Protein AF-A0A7S1RZ82-F1 (afdb_monomer)

Mean predicted aligned error: 8.81 Å

pLDDT: mean 80.18, std 13.52, range [38.75, 97.5]

Sequence (113 aa):
GTLSSPFRNVYSIPVNDGDTRRDECSAYLRHLVDHYSDPADYTFFFQADAGDHMQWGYLSLVMRAIDQHTLQAPFVHLNHPRLVASLSPCREEVFRRVFGRGPRQMLGSYCCA

Radius of gyration: 16.67 Å; Cα contacts (8 Å, |Δi|>4): 73; chains: 1; bounding box: 31×33×57 Å

Foldseek 3Di:
DDPDDPPPDDDDQDDCPDPPAPQCVVSVVCCCVVPPPPDDPDDDDADPVNVVFFDPVVVVVVVVCVVVVNDPDPDDDRGPDWDDQADDPVNQVVCCVVPVDGDPDGHTDDPSD

Structure (mmCIF, N/CA/C/O backbone):
data_AF-A0A7S1RZ82-F1
#
_entry.id   AF-A0A7S1RZ82-F1
#
loop_
_atom_site.group_PDB
_atom_site.id
_atom_site.type_symbol
_atom_site.label_atom_id
_atom_site.label_alt_id
_atom_site.label_comp_id
_atom_site.label_asym_id
_atom_site.label_entity_id
_atom_site.label_seq_id
_atom_site.pdbx_PDB_ins_code
_atom_site.Cartn_x
_atom_site.Cartn_y
_atom_site.Cartn_z
_atom_site.occupancy
_atom_site.B_iso_or_equiv
_atom_site.auth_seq_id
_atom_site.auth_comp_id
_atom_site.auth_asym_id
_atom_site.auth_atom_id
_atom_site.pdbx_PDB_model_num
ATOM 1 N N . GLY A 1 1 ? -0.519 3.139 37.773 1.00 38.75 1 GLY A N 1
ATOM 2 C CA . GLY A 1 1 ? -1.276 2.653 36.609 1.00 38.75 1 GLY A CA 1
ATOM 3 C C . GLY A 1 1 ? -0.288 2.082 35.628 1.00 38.75 1 GLY A C 1
ATOM 4 O O . GLY A 1 1 ? 0.585 2.812 35.184 1.00 38.75 1 GLY A O 1
ATOM 5 N N . THR A 1 2 ? -0.344 0.780 35.384 1.00 42.81 2 THR A N 1
ATOM 6 C CA . THR A 1 2 ? 0.485 0.107 34.383 1.00 42.81 2 THR A CA 1
ATOM 7 C C . THR A 1 2 ? 0.032 0.561 32.999 1.00 42.81 2 THR A C 1
ATOM 9 O O . THR A 1 2 ? -1.122 0.372 32.625 1.00 42.81 2 THR A O 1
ATOM 12 N N . LEU A 1 3 ? 0.930 1.215 32.262 1.00 46.84 3 LEU A N 1
ATOM 13 C CA . LEU A 1 3 ? 0.735 1.531 30.852 1.00 46.84 3 LEU A CA 1
ATOM 14 C C . LEU A 1 3 ? 0.592 0.202 30.102 1.00 46.84 3 LEU A C 1
ATOM 16 O O . LEU A 1 3 ? 1.566 -0.521 29.914 1.00 46.84 3 LEU A O 1
ATOM 20 N N . SER A 1 4 ? -0.642 -0.144 29.740 1.00 46.28 4 SER A N 1
ATOM 21 C CA . SER A 1 4 ? -0.929 -1.204 28.777 1.00 46.28 4 SER A CA 1
ATOM 22 C C . SER A 1 4 ? -0.139 -0.900 27.509 1.00 46.28 4 SER A C 1
ATOM 24 O O . SER A 1 4 ? -0.353 0.147 26.901 1.00 46.28 4 SER A O 1
ATOM 26 N N . SER A 1 5 ? 0.775 -1.791 27.120 1.00 45.78 5 SER A N 1
ATOM 27 C CA . SER A 1 5 ? 1.469 -1.682 25.837 1.00 45.78 5 SER A CA 1
ATOM 28 C C . SER A 1 5 ? 0.417 -1.593 24.720 1.00 45.78 5 SER A C 1
ATOM 30 O O . SER A 1 5 ? -0.440 -2.476 24.641 1.00 45.78 5 SER A O 1
ATOM 32 N N . PRO A 1 6 ? 0.419 -0.542 23.883 1.00 54.44 6 PRO A N 1
ATOM 33 C CA . PRO A 1 6 ? -0.577 -0.374 22.823 1.00 54.44 6 PRO A CA 1
ATOM 34 C C . PRO A 1 6 ? -0.390 -1.369 21.666 1.00 54.44 6 PRO A C 1
ATOM 36 O O . PRO A 1 6 ? -1.265 -1.497 20.813 1.00 54.44 6 PRO A O 1
ATOM 39 N N . PHE A 1 7 ? 0.721 -2.108 21.634 1.00 53.97 7 PHE A N 1
ATOM 40 C CA . PHE A 1 7 ? 0.974 -3.132 20.628 1.00 53.97 7 PHE A CA 1
ATOM 41 C C . PHE A 1 7 ? 0.367 -4.452 21.091 1.00 53.97 7 PHE A C 1
ATOM 43 O O . PHE A 1 7 ? 0.968 -5.176 21.883 1.00 53.97 7 PHE A O 1
ATOM 50 N N . ARG A 1 8 ? -0.850 -4.751 20.618 1.00 67.12 8 ARG A N 1
ATOM 51 C CA . ARG A 1 8 ? -1.556 -5.985 20.989 1.00 67.12 8 ARG A CA 1
ATOM 52 C C . ARG A 1 8 ? -0.768 -7.243 20.619 1.00 67.12 8 ARG A C 1
ATOM 54 O O . ARG A 1 8 ? -0.800 -8.177 21.404 1.00 67.12 8 ARG A O 1
ATOM 61 N N . ASN A 1 9 ? -0.067 -7.255 19.479 1.00 78.44 9 ASN A N 1
ATOM 62 C CA . ASN A 1 9 ? 0.719 -8.393 18.995 1.00 78.44 9 ASN A CA 1
ATOM 63 C C . ASN A 1 9 ? 1.883 -7.919 18.105 1.00 78.44 9 ASN A C 1
ATOM 65 O O . ASN A 1 9 ? 1.720 -6.980 17.328 1.00 78.44 9 ASN A O 1
ATOM 69 N N . VAL A 1 10 ? 3.033 -8.592 18.189 1.00 84.38 10 VAL A N 1
ATOM 70 C CA . VAL A 1 10 ? 4.183 -8.407 17.287 1.00 84.38 10 VAL A CA 1
ATOM 71 C C . VAL A 1 10 ? 4.456 -9.742 16.605 1.00 84.38 10 VAL A C 1
ATOM 73 O O . VAL A 1 10 ? 4.577 -10.760 17.285 1.00 84.38 10 VAL A O 1
ATOM 76 N N . TYR A 1 11 ? 4.563 -9.737 15.276 1.00 86.69 11 TYR A N 1
ATOM 77 C CA . TYR A 1 11 ? 4.798 -10.939 14.477 1.00 86.69 11 TYR A CA 1
ATOM 78 C C . TYR A 1 11 ? 6.108 -10.811 13.708 1.00 86.69 11 TYR A C 1
ATOM 80 O O . TYR A 1 11 ? 6.400 -9.768 13.128 1.00 86.69 11 TYR A O 1
ATOM 88 N N . SER A 1 12 ? 6.884 -11.891 13.684 1.00 89.00 12 SER A N 1
ATOM 89 C CA . SER A 1 12 ? 8.012 -12.034 12.770 1.00 89.00 12 SER A CA 1
ATOM 90 C C . SER A 1 12 ? 7.555 -12.881 11.590 1.00 89.00 12 SER A C 1
ATOM 92 O O . SER A 1 12 ? 7.125 -14.017 11.785 1.00 89.00 12 SER A O 1
ATOM 94 N N . ILE A 1 13 ? 7.611 -12.317 10.383 1.00 86.44 13 ILE A N 1
ATOM 95 C CA . ILE A 1 13 ? 7.161 -12.978 9.155 1.00 86.44 13 ILE A CA 1
ATOM 96 C C . ILE A 1 13 ? 8.392 -13.345 8.327 1.00 86.44 13 ILE A C 1
ATOM 98 O O . ILE A 1 13 ? 8.925 -12.490 7.619 1.00 86.44 13 ILE A O 1
ATOM 102 N N . PRO A 1 14 ? 8.884 -14.593 8.416 1.00 83.44 14 PRO A N 1
ATOM 103 C CA . PRO A 1 14 ? 9.968 -15.033 7.558 1.00 83.44 14 PRO A CA 1
ATOM 104 C C . PRO A 1 14 ? 9.448 -15.163 6.123 1.00 83.44 14 PRO A C 1
ATOM 106 O O . PRO A 1 14 ? 8.518 -15.928 5.844 1.00 83.44 14 PRO A O 1
ATOM 109 N N . VAL A 1 15 ? 10.071 -14.430 5.206 1.00 75.75 15 VAL A N 1
ATOM 110 C CA . VAL A 1 15 ? 9.850 -14.568 3.765 1.00 75.75 15 VAL A CA 1
ATOM 111 C C . VAL A 1 15 ? 11.094 -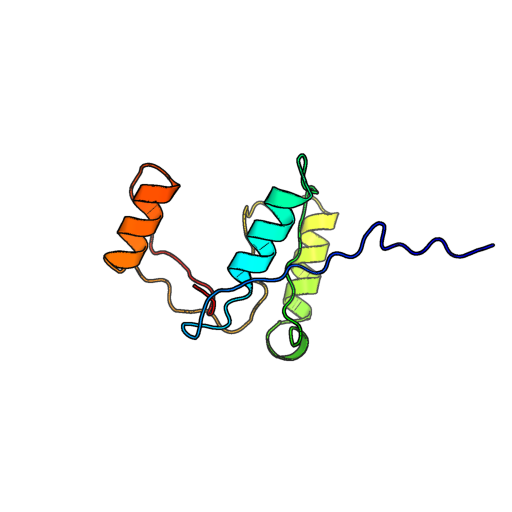15.129 3.102 1.00 75.75 15 VAL A C 1
ATOM 113 O O . VAL A 1 15 ? 12.217 -14.803 3.479 1.00 75.75 15 VAL A O 1
ATOM 116 N N . ASN A 1 16 ? 10.883 -16.026 2.143 1.00 76.31 16 ASN A N 1
ATOM 117 C CA . ASN A 1 16 ? 11.943 -16.617 1.340 1.00 76.31 16 ASN A CA 1
ATOM 118 C C . ASN A 1 16 ? 11.692 -16.252 -0.123 1.00 76.31 16 ASN A C 1
ATOM 120 O O . ASN A 1 16 ? 11.204 -17.071 -0.898 1.00 76.31 16 ASN A O 1
ATOM 124 N N . ASP A 1 17 ? 11.991 -15.001 -0.463 1.00 70.81 17 ASP A N 1
ATOM 125 C CA . ASP A 1 17 ? 11.791 -14.456 -1.812 1.00 70.81 17 ASP A CA 1
ATOM 126 C C . ASP A 1 17 ? 12.986 -14.735 -2.752 1.00 70.81 17 ASP A C 1
ATOM 128 O O . ASP A 1 17 ? 13.017 -14.290 -3.900 1.00 70.81 17 ASP A O 1
ATOM 132 N N . GLY A 1 18 ? 13.970 -15.520 -2.290 1.00 68.94 18 GLY A N 1
ATOM 133 C CA . GLY A 1 18 ? 15.212 -15.802 -3.013 1.00 68.94 18 GLY A CA 1
ATOM 134 C C . GLY A 1 18 ? 16.117 -14.572 -3.184 1.00 68.94 18 GLY A C 1
ATOM 135 O O . GLY A 1 18 ? 15.929 -13.540 -2.545 1.00 68.94 18 GLY A O 1
ATOM 136 N N . ASP A 1 19 ? 17.121 -14.679 -4.062 1.00 62.22 19 ASP A N 1
ATOM 137 C CA . ASP A 1 19 ? 18.067 -13.583 -4.364 1.00 62.22 19 ASP A CA 1
ATOM 138 C C . ASP A 1 19 ? 17.452 -12.492 -5.255 1.00 62.22 19 ASP A C 1
ATOM 140 O O . ASP A 1 19 ? 17.980 -11.387 -5.413 1.00 62.22 19 ASP A O 1
ATOM 144 N N . THR A 1 20 ? 16.311 -12.798 -5.859 1.00 53.19 20 THR A N 1
ATOM 145 C CA . THR A 1 20 ? 15.556 -11.897 -6.713 1.00 53.19 20 THR A CA 1
ATOM 146 C C . THR A 1 20 ? 14.673 -10.994 -5.861 1.00 53.19 20 THR A C 1
ATOM 148 O O . THR A 1 20 ? 13.468 -11.195 -5.786 1.00 53.19 20 THR A O 1
ATOM 151 N N . ARG A 1 21 ? 15.294 -9.922 -5.345 1.00 54.97 21 ARG A N 1
ATOM 152 C CA . ARG A 1 21 ? 14.653 -8.670 -4.887 1.00 54.97 21 ARG A CA 1
ATOM 153 C C . ARG A 1 21 ? 14.109 -8.690 -3.444 1.00 54.97 21 ARG A C 1
ATOM 155 O O . ARG A 1 21 ? 13.285 -9.505 -3.062 1.00 54.97 21 ARG A O 1
ATOM 162 N N . ARG A 1 22 ? 14.592 -7.732 -2.640 1.00 54.81 22 ARG A N 1
ATOM 163 C CA . ARG A 1 22 ? 14.290 -7.514 -1.208 1.00 54.81 22 ARG A CA 1
ATOM 164 C C . ARG A 1 22 ? 12.955 -6.791 -1.006 1.00 54.81 22 ARG A C 1
ATOM 166 O O . ARG A 1 22 ? 12.885 -5.782 -0.307 1.00 54.81 22 ARG A O 1
ATOM 173 N N . ASP A 1 23 ? 11.923 -7.251 -1.690 1.00 62.62 23 ASP A N 1
ATOM 174 C CA . ASP A 1 23 ? 10.657 -6.542 -1.741 1.00 62.62 23 ASP A CA 1
ATOM 175 C C . ASP A 1 23 ? 9.769 -7.014 -0.585 1.00 62.62 23 ASP A C 1
ATOM 177 O O . ASP A 1 23 ? 9.165 -8.078 -0.630 1.00 62.62 23 ASP A O 1
ATOM 181 N N . GLU A 1 24 ? 9.667 -6.192 0.463 1.00 69.62 24 GLU A N 1
ATOM 182 C CA . GLU A 1 24 ? 8.903 -6.462 1.698 1.00 69.62 24 GLU A CA 1
ATOM 183 C C . GLU A 1 24 ? 7.394 -6.731 1.467 1.00 69.62 24 GLU A C 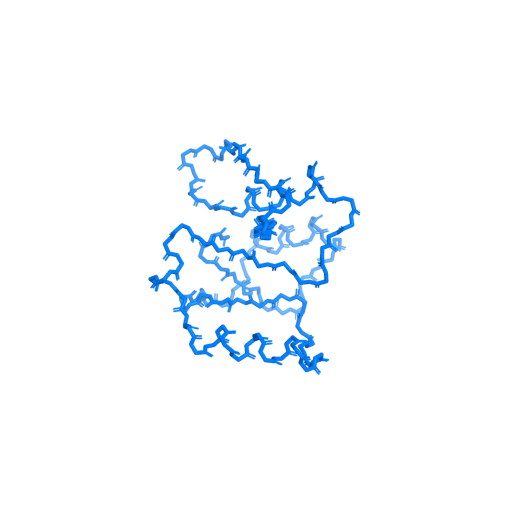1
ATOM 185 O O . GLU A 1 24 ? 6.653 -7.075 2.389 1.00 69.62 24 GLU A O 1
ATOM 190 N N . CYS A 1 25 ? 6.919 -6.603 0.225 1.00 73.88 25 CYS A N 1
ATOM 191 C CA . CYS A 1 25 ? 5.532 -6.788 -0.184 1.00 73.88 25 CYS A CA 1
ATOM 192 C C . CYS A 1 25 ? 4.983 -8.188 0.120 1.00 73.88 25 CYS A C 1
ATOM 194 O O . CYS A 1 25 ? 3.831 -8.307 0.546 1.00 73.88 25 CYS A O 1
ATOM 196 N N . SER A 1 26 ? 5.782 -9.238 -0.082 1.00 77.62 26 SER A N 1
ATOM 197 C CA . SER A 1 26 ? 5.387 -10.618 0.233 1.00 77.62 26 SER A CA 1
ATOM 198 C C . SER A 1 26 ? 5.144 -10.787 1.739 1.00 77.62 26 SER A C 1
ATOM 200 O O . SER A 1 26 ? 4.170 -11.426 2.142 1.00 77.62 26 SER A O 1
ATOM 202 N N . ALA A 1 27 ? 5.977 -10.151 2.571 1.00 82.75 27 ALA A N 1
ATOM 203 C CA . ALA A 1 27 ? 5.898 -10.209 4.024 1.00 82.75 27 ALA A CA 1
ATOM 204 C C . ALA A 1 27 ? 4.643 -9.500 4.528 1.00 82.75 27 ALA A C 1
ATOM 206 O O . ALA A 1 27 ? 3.930 -10.044 5.368 1.00 82.75 27 ALA A O 1
ATOM 207 N N . TYR A 1 28 ? 4.325 -8.333 3.965 1.00 83.50 28 TYR A N 1
ATOM 208 C CA . TYR A 1 28 ? 3.093 -7.609 4.274 1.00 83.50 28 TYR A CA 1
ATOM 209 C C . TYR A 1 28 ? 1.841 -8.412 3.914 1.00 83.50 28 TYR A C 1
ATOM 211 O O . TYR A 1 28 ? 0.923 -8.526 4.727 1.00 83.50 28 TYR A O 1
ATOM 219 N N . LEU A 1 29 ? 1.802 -8.998 2.712 1.00 81.38 29 LEU A N 1
ATOM 220 C CA . LEU A 1 29 ? 0.655 -9.795 2.282 1.00 81.38 29 LEU A CA 1
ATOM 221 C C . LEU A 1 29 ? 0.497 -11.044 3.152 1.00 81.38 29 LEU A C 1
ATOM 223 O O . LEU A 1 29 ? -0.606 -11.343 3.606 1.00 81.38 29 LEU A O 1
ATOM 227 N N . ARG A 1 30 ? 1.601 -11.745 3.422 1.00 84.62 30 ARG A N 1
ATOM 228 C CA . ARG A 1 30 ? 1.598 -12.931 4.274 1.00 84.62 30 ARG A CA 1
ATOM 229 C C . ARG A 1 30 ? 1.163 -12.606 5.699 1.00 84.62 30 ARG A C 1
ATOM 231 O O . ARG A 1 30 ? 0.360 -13.338 6.259 1.00 84.62 30 ARG A O 1
ATOM 238 N N . HIS A 1 31 ? 1.624 -11.484 6.251 1.00 87.44 31 HIS A N 1
ATOM 239 C CA . HIS A 1 31 ? 1.196 -11.004 7.561 1.00 87.44 31 HIS A CA 1
ATOM 240 C C . HIS A 1 31 ? -0.327 -10.852 7.649 1.00 87.44 31 HIS A C 1
ATOM 242 O O . HIS A 1 31 ? -0.938 -11.328 8.604 1.00 87.44 31 HIS A O 1
ATOM 248 N N . LEU A 1 32 ? -0.935 -10.213 6.645 1.00 86.06 32 LEU A N 1
ATOM 249 C CA . LEU A 1 32 ? -2.382 -10.024 6.596 1.00 86.06 32 LEU A CA 1
ATOM 250 C C . LEU A 1 32 ? -3.124 -11.358 6.479 1.00 86.06 32 LEU A C 1
ATOM 252 O O . LEU A 1 32 ? -4.023 -11.620 7.270 1.00 86.06 32 LEU A O 1
ATOM 256 N N . VAL A 1 33 ? -2.725 -12.208 5.529 1.00 87.75 33 VAL A N 1
ATOM 257 C CA . VAL A 1 33 ? -3.403 -13.485 5.255 1.00 87.75 33 VAL A CA 1
ATOM 258 C C . VAL A 1 33 ? -3.305 -14.454 6.437 1.00 87.75 33 VAL A C 1
ATOM 260 O O . VAL A 1 33 ? -4.299 -15.091 6.781 1.00 87.75 33 VAL A O 1
ATOM 263 N N . ASP A 1 34 ? -2.136 -14.554 7.072 1.00 89.38 34 ASP A N 1
ATOM 264 C CA . ASP A 1 34 ? -1.882 -15.560 8.109 1.00 89.38 34 ASP A CA 1
ATOM 265 C C . ASP A 1 34 ? -2.440 -15.146 9.487 1.00 89.38 34 ASP A C 1
ATOM 267 O O . ASP A 1 34 ? -2.664 -16.006 10.344 1.00 89.38 34 ASP A O 1
ATOM 271 N N . HIS A 1 35 ? -2.659 -13.846 9.733 1.00 88.25 35 HIS A N 1
ATOM 272 C CA . HIS A 1 35 ? -2.984 -13.342 11.076 1.00 88.25 35 HIS A CA 1
ATOM 273 C C . HIS A 1 35 ? -4.276 -12.527 11.186 1.00 88.25 35 HIS A C 1
ATOM 275 O O . HIS A 1 35 ? -4.728 -12.294 12.309 1.00 88.25 35 HIS A O 1
ATOM 281 N N . TYR A 1 36 ? -4.894 -12.122 10.073 1.00 85.88 36 TYR A N 1
ATOM 282 C CA . TYR A 1 36 ? -6.083 -11.272 10.093 1.00 85.88 36 TYR A CA 1
ATOM 283 C C . TYR A 1 36 ? -7.178 -11.833 9.184 1.00 85.88 36 TYR A C 1
ATOM 285 O O . TYR A 1 36 ? -7.131 -11.702 7.966 1.00 85.88 36 TYR A O 1
ATOM 293 N N . SER A 1 37 ? -8.219 -12.411 9.790 1.00 87.25 37 SER A N 1
ATOM 294 C CA . SER A 1 37 ? -9.467 -12.724 9.080 1.00 87.25 37 SER A CA 1
ATOM 295 C C . SER A 1 37 ? -10.330 -11.481 8.833 1.00 87.25 37 SER A C 1
ATOM 297 O O . SER A 1 37 ? -11.187 -11.499 7.957 1.00 87.25 37 SER A O 1
ATOM 299 N N . ASP A 1 38 ? -10.111 -10.431 9.628 1.00 85.81 38 ASP A N 1
ATOM 300 C CA . ASP A 1 38 ? -10.779 -9.132 9.552 1.00 85.81 38 ASP A CA 1
ATOM 301 C C . ASP A 1 38 ? -9.724 -8.029 9.792 1.00 85.81 38 ASP A C 1
ATOM 303 O O . ASP A 1 38 ? -9.317 -7.807 10.940 1.00 85.81 38 ASP A O 1
ATOM 307 N N . PRO A 1 39 ? -9.140 -7.442 8.728 1.00 83.25 39 PRO A N 1
ATOM 308 C CA . PRO A 1 39 ? -8.107 -6.419 8.859 1.00 83.25 39 PRO A CA 1
ATOM 309 C C . PRO A 1 39 ? -8.691 -5.091 9.359 1.00 83.25 39 PRO A C 1
ATOM 311 O O . PRO A 1 39 ? -9.871 -4.808 9.195 1.00 83.25 39 PRO A O 1
ATOM 314 N N . ALA A 1 40 ? -7.843 -4.245 9.950 1.00 87.12 40 ALA A N 1
ATOM 315 C CA . ALA A 1 40 ? -8.255 -2.914 10.395 1.00 87.12 40 ALA A CA 1
ATOM 316 C C . ALA A 1 40 ? -8.707 -2.029 9.219 1.00 87.12 40 ALA A C 1
ATOM 318 O O . ALA A 1 40 ? -8.178 -2.159 8.112 1.00 87.12 40 ALA A O 1
ATOM 319 N N . ASP A 1 41 ? -9.591 -1.060 9.497 1.00 88.38 41 ASP A N 1
ATOM 320 C CA . ASP A 1 41 ? -10.101 -0.087 8.511 1.00 88.38 41 ASP A CA 1
ATOM 321 C C . ASP A 1 41 ? -8.979 0.586 7.704 1.00 88.38 41 ASP A C 1
ATOM 323 O O . ASP A 1 41 ? -9.114 0.845 6.508 1.00 88.38 41 ASP A O 1
ATOM 327 N N . TYR A 1 42 ? -7.845 0.839 8.365 1.00 90.06 42 TYR A N 1
ATOM 328 C CA . TYR A 1 42 ? -6.624 1.336 7.748 1.00 90.06 42 TYR A CA 1
ATOM 329 C C . TYR A 1 42 ? -5.432 0.509 8.218 1.00 90.06 42 TYR A C 1
ATOM 331 O O . TYR A 1 42 ? -5.232 0.305 9.415 1.00 90.06 42 TYR A O 1
ATOM 339 N N . THR A 1 43 ? -4.599 0.081 7.270 1.00 89.25 43 THR A N 1
ATOM 340 C CA . THR A 1 43 ? -3.332 -0.600 7.549 1.00 89.25 43 THR A CA 1
ATOM 341 C C . THR A 1 43 ? -2.182 0.199 6.948 1.00 89.25 43 THR A C 1
ATOM 343 O O . THR A 1 43 ? -2.221 0.570 5.776 1.00 89.25 43 THR A O 1
ATOM 346 N N . PHE A 1 44 ? -1.154 0.458 7.756 1.00 89.00 44 PHE A N 1
ATOM 347 C CA . PHE A 1 44 ? 0.067 1.132 7.324 1.00 89.00 44 PHE A CA 1
ATOM 348 C C . PHE A 1 44 ? 1.197 0.122 7.170 1.00 89.00 44 PHE A C 1
ATOM 350 O O . PHE A 1 44 ? 1.426 -0.700 8.054 1.00 89.00 44 PHE A O 1
ATOM 357 N N . PHE A 1 45 ? 1.930 0.238 6.068 1.00 87.00 45 PHE A N 1
ATOM 358 C CA . PHE A 1 45 ? 3.130 -0.546 5.806 1.00 87.00 45 PHE A CA 1
ATOM 359 C C . PHE A 1 45 ? 4.327 0.395 5.773 1.00 87.00 45 PHE A C 1
ATOM 361 O O . PHE A 1 45 ? 4.356 1.336 4.977 1.00 87.00 45 PHE A O 1
ATOM 368 N N . PHE A 1 46 ? 5.284 0.152 6.663 1.00 85.88 46 PHE A N 1
ATOM 369 C CA . PHE A 1 46 ? 6.504 0.936 6.782 1.00 85.88 46 PHE A CA 1
ATOM 370 C C . PHE A 1 46 ? 7.708 0.031 6.580 1.00 85.88 46 PHE A C 1
ATOM 372 O O . PHE A 1 46 ? 7.795 -1.036 7.186 1.00 85.88 46 PHE A O 1
ATOM 379 N N . GLN A 1 47 ? 8.648 0.514 5.778 1.00 81.88 47 GLN A N 1
ATOM 380 C CA . GLN A 1 47 ? 9.965 -0.090 5.653 1.00 81.88 47 GLN A CA 1
ATOM 381 C C . GLN A 1 47 ? 10.791 0.161 6.914 1.00 81.88 47 GLN A C 1
ATOM 383 O O . GLN A 1 47 ? 10.535 1.114 7.659 1.00 81.88 47 GLN A O 1
ATOM 388 N N . ALA A 1 48 ? 11.819 -0.656 7.139 1.00 81.94 48 ALA A N 1
ATOM 389 C CA . ALA A 1 48 ? 12.723 -0.470 8.277 1.00 81.94 48 ALA A CA 1
ATOM 390 C C . ALA A 1 48 ? 13.411 0.913 8.274 1.00 81.94 48 ALA A C 1
ATOM 392 O O . ALA A 1 48 ? 13.693 1.471 9.333 1.00 81.94 48 ALA A O 1
ATOM 393 N N . ASP A 1 49 ? 13.631 1.481 7.088 1.00 83.00 49 ASP A N 1
ATOM 394 C CA . ASP A 1 49 ? 14.249 2.782 6.828 1.00 83.00 49 ASP A CA 1
ATOM 395 C C . ASP A 1 49 ? 13.232 3.829 6.333 1.00 83.00 49 ASP A C 1
ATOM 397 O O . ASP A 1 49 ? 13.583 4.781 5.639 1.00 83.00 49 ASP A O 1
ATOM 401 N N . ALA A 1 50 ? 11.949 3.695 6.695 1.00 83.69 50 ALA A N 1
ATOM 402 C CA . ALA A 1 50 ? 10.882 4.552 6.167 1.00 83.69 50 ALA A CA 1
ATOM 403 C C . ALA A 1 50 ? 11.139 6.066 6.338 1.00 83.69 50 ALA A C 1
ATOM 405 O O . ALA A 1 50 ? 10.651 6.866 5.539 1.00 83.69 50 ALA A O 1
ATOM 406 N N . GLY A 1 51 ? 11.922 6.470 7.345 1.00 84.94 51 GLY A N 1
ATOM 407 C CA . GLY A 1 51 ? 12.312 7.868 7.548 1.00 84.94 51 GLY A CA 1
ATOM 408 C C . GLY A 1 51 ? 13.097 8.488 6.388 1.00 84.94 51 GLY A C 1
ATOM 409 O O . GLY A 1 51 ? 12.986 9.698 6.190 1.00 84.94 51 GLY A O 1
ATOM 410 N N . ASP A 1 52 ? 13.802 7.674 5.599 1.00 84.00 52 ASP A N 1
ATOM 411 C CA . ASP A 1 52 ? 14.599 8.115 4.449 1.00 84.00 52 ASP A CA 1
ATOM 412 C C . ASP A 1 52 ? 13.779 8.173 3.148 1.00 84.00 52 ASP A C 1
ATOM 414 O O . ASP A 1 52 ? 14.129 8.895 2.212 1.00 84.00 52 ASP A O 1
ATOM 418 N N . HIS A 1 53 ? 12.658 7.445 3.085 1.00 79.75 53 HIS A N 1
ATOM 419 C CA . HIS A 1 53 ? 11.863 7.278 1.858 1.00 79.75 53 HIS A CA 1
ATOM 420 C C . HIS A 1 53 ? 10.518 8.000 1.880 1.00 79.75 53 HIS A C 1
ATOM 422 O O . HIS A 1 53 ? 9.923 8.213 0.819 1.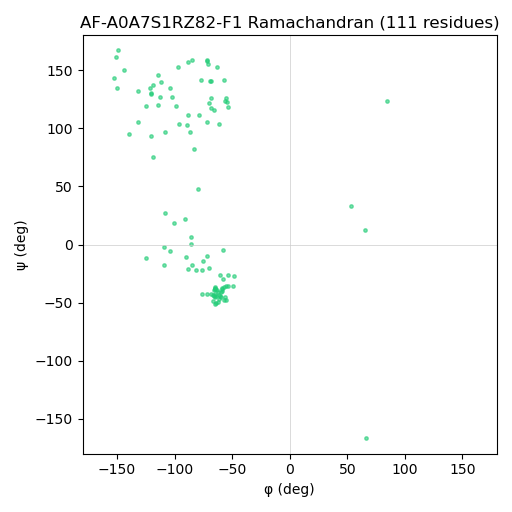00 79.75 53 HIS A O 1
ATOM 428 N N . MET A 1 54 ? 10.019 8.385 3.055 1.00 83.56 54 MET A N 1
ATOM 429 C CA . MET A 1 54 ? 8.705 9.010 3.212 1.00 83.56 54 MET A CA 1
ATOM 430 C C . MET A 1 54 ? 8.756 10.535 3.272 1.00 83.56 54 MET A C 1
ATOM 432 O O . MET A 1 54 ? 9.699 11.152 3.759 1.00 83.56 54 MET A O 1
ATOM 436 N N . GLN A 1 55 ? 7.653 11.163 2.861 1.00 87.00 55 GLN A 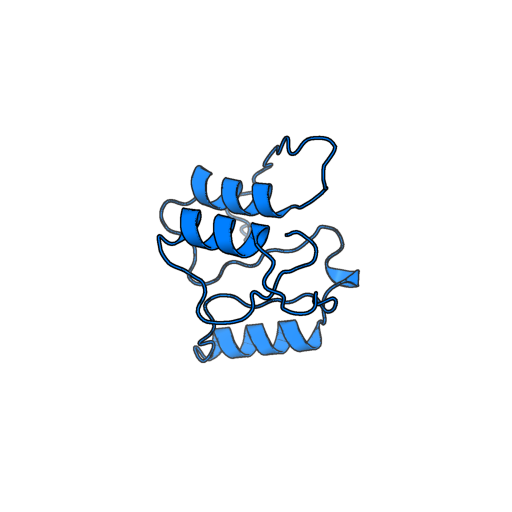N 1
ATOM 437 C CA . GLN A 1 55 ? 7.412 12.581 3.125 1.00 87.00 55 GLN A CA 1
ATOM 438 C C . GLN A 1 55 ? 6.538 12.734 4.374 1.00 87.00 55 GLN A C 1
ATOM 440 O O . GLN A 1 55 ? 5.321 12.559 4.313 1.00 87.00 55 GLN A O 1
ATOM 445 N N . TRP A 1 56 ? 7.133 13.117 5.506 1.00 88.62 56 TRP A N 1
ATOM 446 C CA . TRP A 1 56 ? 6.426 13.271 6.789 1.00 88.62 56 TRP A CA 1
ATOM 447 C C . TRP A 1 56 ? 5.221 14.222 6.733 1.00 88.62 56 TRP A C 1
ATOM 449 O O . TRP A 1 56 ? 4.186 13.965 7.354 1.00 88.62 56 TRP A O 1
ATOM 459 N N . GLY A 1 57 ? 5.319 15.296 5.943 1.00 92.62 57 GLY A N 1
ATOM 460 C CA . GLY A 1 57 ? 4.198 16.209 5.703 1.00 92.62 57 GLY A CA 1
ATOM 461 C C . GLY A 1 57 ? 3.035 15.541 4.962 1.00 92.62 57 GLY A C 1
ATOM 462 O O . GLY A 1 57 ? 1.876 15.776 5.298 1.00 92.62 57 GLY A O 1
ATOM 463 N N . TYR A 1 58 ? 3.332 14.654 4.007 1.00 91.62 58 TYR A N 1
ATOM 464 C CA . TYR A 1 58 ? 2.313 13.899 3.283 1.00 91.62 58 TYR A CA 1
ATOM 465 C C . TYR A 1 58 ? 1.661 12.834 4.169 1.00 91.62 58 TYR A C 1
ATOM 467 O O . TYR A 1 58 ? 0.436 12.746 4.196 1.00 91.62 58 TYR A O 1
ATOM 475 N N . LEU A 1 59 ? 2.440 12.098 4.972 1.00 92.19 59 LEU A N 1
ATOM 476 C CA . LEU A 1 59 ? 1.881 11.189 5.980 1.00 92.19 59 LEU A CA 1
ATOM 477 C C . LEU A 1 59 ? 0.947 11.938 6.941 1.00 92.19 59 LEU A C 1
ATOM 479 O O . LEU A 1 59 ? -0.171 11.494 7.182 1.00 92.19 59 LEU A O 1
ATOM 483 N N . SER A 1 60 ? 1.357 13.113 7.426 1.00 95.06 60 SER A N 1
A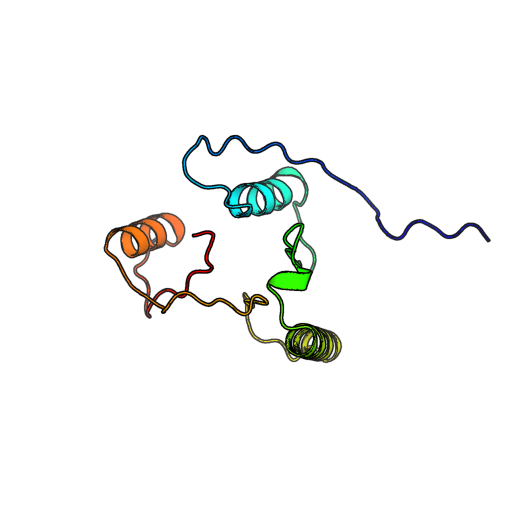TOM 484 C CA . SER A 1 60 ? 0.522 13.951 8.298 1.00 95.06 60 SER A CA 1
ATOM 485 C C . SER A 1 60 ? -0.800 14.353 7.634 1.00 95.06 60 SER A C 1
ATOM 487 O O . SER A 1 60 ? -1.840 14.373 8.291 1.00 95.06 60 SER A O 1
ATOM 489 N N . LEU A 1 61 ? -0.784 14.652 6.331 1.00 95.38 61 LEU A N 1
ATOM 490 C CA . LEU A 1 61 ? -1.995 14.937 5.561 1.00 95.38 61 LEU A CA 1
ATOM 491 C C . LEU A 1 61 ? -2.901 13.702 5.444 1.00 95.38 61 LEU A C 1
ATOM 493 O O . LEU A 1 61 ? -4.105 13.818 5.659 1.00 95.38 61 LEU A O 1
ATOM 497 N N . VAL A 1 62 ? -2.332 12.530 5.150 1.00 94.75 62 VAL A N 1
ATOM 498 C CA . VAL A 1 62 ? -3.078 11.262 5.072 1.00 94.75 62 VAL A CA 1
ATOM 499 C C . VAL A 1 62 ? -3.728 10.930 6.415 1.00 94.75 62 VAL A C 1
ATOM 501 O O . VAL A 1 62 ? -4.912 10.610 6.450 1.00 94.75 62 VAL A O 1
ATOM 504 N N . MET A 1 63 ? -3.000 11.092 7.523 1.00 95.62 63 MET A N 1
ATOM 505 C CA . MET A 1 63 ? -3.539 10.88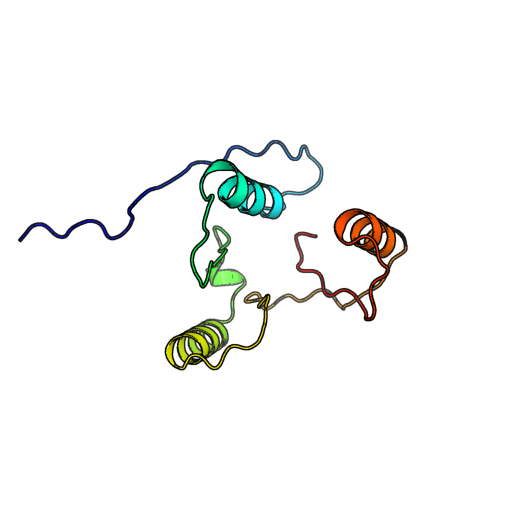4 8.872 1.00 95.62 63 MET A CA 1
ATOM 506 C C . MET A 1 63 ? -4.724 11.811 9.170 1.00 95.62 63 MET A C 1
ATOM 508 O O . MET A 1 63 ? -5.727 11.361 9.714 1.00 95.62 63 MET A O 1
ATOM 512 N N . ARG A 1 64 ? -4.656 13.086 8.760 1.00 97.50 64 ARG A N 1
ATOM 513 C CA . ARG A 1 64 ? -5.789 14.022 8.890 1.00 97.50 64 ARG A CA 1
ATOM 514 C C . ARG A 1 64 ? -6.982 13.616 8.027 1.00 97.50 64 ARG A C 1
ATOM 516 O O . ARG A 1 64 ? -8.115 13.737 8.473 1.00 97.50 64 ARG A O 1
ATOM 523 N N . ALA A 1 65 ? -6.745 13.131 6.809 1.00 96.56 65 ALA A N 1
ATOM 524 C CA . ALA A 1 65 ? -7.821 12.661 5.938 1.00 96.56 65 ALA A CA 1
ATOM 525 C C . ALA A 1 65 ? -8.528 11.422 6.514 1.00 96.56 65 ALA A C 1
ATOM 527 O O . ALA A 1 65 ? -9.746 11.301 6.388 1.00 96.56 65 ALA A O 1
ATOM 528 N N . ILE A 1 66 ? -7.778 10.530 7.169 1.00 95.50 66 ILE A N 1
ATOM 529 C CA . ILE A 1 66 ? -8.318 9.373 7.895 1.00 95.50 66 ILE A CA 1
ATOM 530 C C . ILE A 1 66 ? -9.170 9.827 9.083 1.00 95.50 66 ILE A C 1
ATOM 532 O O . ILE A 1 66 ? -10.319 9.409 9.184 1.00 95.50 66 ILE A O 1
ATOM 536 N N . ASP A 1 67 ? -8.638 10.715 9.929 1.00 96.31 67 ASP A N 1
ATOM 537 C CA . ASP A 1 67 ? -9.338 11.273 11.100 1.00 96.31 67 ASP A CA 1
ATOM 538 C C . ASP A 1 67 ? -10.653 11.973 10.716 1.00 96.31 67 ASP A C 1
ATOM 540 O O . ASP A 1 67 ? -11.669 11.857 11.393 1.00 96.31 67 ASP A O 1
ATOM 544 N N . GLN A 1 68 ? -10.664 12.643 9.562 1.00 97.38 68 GLN A N 1
ATOM 545 C CA . GLN A 1 68 ? -11.848 13.313 9.022 1.00 97.38 68 GLN A CA 1
ATOM 546 C C . GLN A 1 68 ? -12.762 12.396 8.196 1.00 97.38 68 GLN A C 1
ATOM 548 O O . GLN A 1 68 ? -13.761 12.874 7.659 1.00 97.38 68 GLN A O 1
ATOM 553 N N . HIS A 1 69 ? -12.428 11.112 8.039 1.00 95.06 69 HIS A N 1
ATOM 554 C CA . HIS A 1 69 ? -13.137 10.162 7.172 1.00 95.06 69 HIS A CA 1
ATOM 555 C C . HIS A 1 69 ? -13.302 10.644 5.715 1.00 95.06 69 HIS A C 1
ATOM 557 O O . HIS A 1 69 ? -14.296 10.352 5.049 1.00 95.06 69 HIS A O 1
ATOM 563 N N . THR A 1 70 ? -12.325 11.395 5.201 1.00 96.81 70 THR A N 1
ATOM 564 C CA . THR A 1 70 ? -12.337 11.953 3.835 1.00 96.81 70 THR A CA 1
ATOM 565 C C . THR A 1 70 ? -11.422 11.209 2.864 1.00 96.81 70 THR A C 1
ATOM 567 O O . THR A 1 70 ? -11.428 11.501 1.666 1.00 96.81 70 THR A O 1
ATOM 570 N N . LEU A 1 71 ? -10.643 10.231 3.337 1.00 93.75 71 LEU A N 1
ATOM 571 C CA . LEU A 1 71 ? -9.773 9.439 2.475 1.00 93.75 71 LEU A CA 1
ATOM 572 C C . LEU A 1 71 ? -10.592 8.466 1.606 1.00 93.75 71 LEU A C 1
ATOM 574 O O . LEU A 1 71 ? -11.047 7.432 2.077 1.00 93.75 71 LEU A O 1
ATOM 578 N N . GLN A 1 72 ? -10.733 8.773 0.312 1.00 89.50 72 GLN A N 1
ATOM 579 C CA . GLN A 1 72 ? -11.462 7.940 -0.665 1.00 89.50 72 GLN A CA 1
ATOM 580 C C . GLN A 1 72 ? -10.544 7.079 -1.553 1.00 89.50 72 GLN A C 1
ATOM 582 O O . GLN A 1 72 ? -10.937 6.635 -2.632 1.00 89.50 72 GLN A O 1
ATOM 587 N N . ALA A 1 73 ? -9.297 6.864 -1.131 1.00 84.06 73 ALA A N 1
ATOM 588 C CA . ALA A 1 73 ? -8.327 6.075 -1.880 1.00 84.06 73 ALA A CA 1
ATOM 589 C C . ALA A 1 73 ? -8.197 4.668 -1.271 1.00 84.06 73 ALA A C 1
ATOM 591 O O . ALA A 1 73 ? -7.885 4.567 -0.086 1.00 84.06 73 ALA A O 1
ATOM 592 N N . PRO A 1 74 ? -8.352 3.586 -2.060 1.00 79.81 74 PRO A N 1
ATOM 593 C CA . PRO A 1 74 ? -8.185 2.220 -1.555 1.00 79.81 74 PRO A CA 1
ATOM 594 C C . PRO A 1 74 ? -6.721 1.885 -1.232 1.00 79.81 74 PRO A C 1
ATOM 596 O O . PRO A 1 74 ? -6.447 0.940 -0.503 1.00 79.81 74 PRO A O 1
ATOM 599 N N . PHE A 1 75 ? -5.774 2.638 -1.798 1.00 82.94 75 PHE A N 1
ATOM 600 C CA . PHE A 1 75 ? -4.349 2.482 -1.542 1.00 82.94 75 PHE A CA 1
ATOM 601 C C . PHE A 1 75 ? -3.635 3.828 -1.695 1.00 82.94 75 PHE A C 1
ATOM 603 O O . PHE A 1 75 ? -3.864 4.550 -2.670 1.00 82.94 75 PHE A O 1
ATOM 610 N N . VAL A 1 76 ? -2.747 4.159 -0.753 1.00 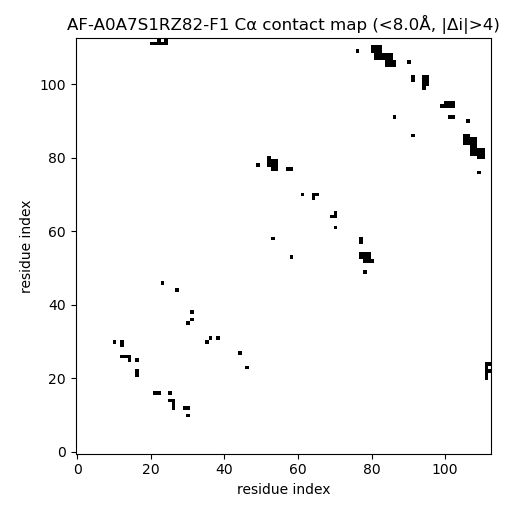86.75 76 VAL A N 1
ATOM 611 C CA . VAL A 1 76 ? -1.975 5.408 -0.756 1.00 86.75 76 VAL A CA 1
ATOM 612 C C . VAL A 1 76 ? -0.485 5.103 -0.680 1.00 86.75 76 VAL A C 1
ATOM 614 O O . VAL A 1 76 ? 0.007 4.560 0.301 1.00 86.75 76 VAL A O 1
ATOM 617 N N . HIS A 1 77 ? 0.262 5.518 -1.702 1.00 85.50 77 HIS A N 1
ATOM 618 C CA . HIS A 1 77 ? 1.722 5.438 -1.692 1.00 85.50 77 HIS A CA 1
ATOM 619 C C . HIS A 1 77 ? 2.316 6.577 -0.854 1.00 85.50 77 HIS A C 1
ATOM 621 O O . HIS A 1 77 ? 2.246 7.738 -1.267 1.00 85.50 77 HIS A O 1
ATOM 627 N N . LEU A 1 78 ? 2.914 6.245 0.294 1.00 85.81 78 LEU A N 1
ATOM 628 C CA . LEU A 1 78 ? 3.537 7.212 1.213 1.00 85.81 78 LEU A CA 1
ATOM 629 C C . LEU A 1 78 ? 4.992 7.567 0.856 1.00 85.81 78 LEU A C 1
ATOM 631 O O . LEU A 1 78 ? 5.498 8.603 1.289 1.00 85.81 78 LEU A O 1
ATOM 635 N N . ASN A 1 79 ? 5.641 6.740 0.037 1.00 81.88 79 ASN A N 1
ATOM 636 C CA . ASN A 1 79 ? 7.027 6.938 -0.373 1.00 81.88 79 ASN A CA 1
ATOM 637 C C . ASN A 1 79 ? 7.168 8.032 -1.445 1.00 81.88 79 ASN A C 1
ATOM 639 O O . ASN A 1 79 ? 6.335 8.162 -2.350 1.00 81.88 79 ASN A O 1
ATOM 643 N N . HIS A 1 80 ? 8.242 8.818 -1.334 1.00 76.06 80 HIS A N 1
ATOM 644 C CA . HIS A 1 80 ? 8.609 9.866 -2.284 1.00 76.06 80 HIS A CA 1
ATOM 645 C C . HIS A 1 80 ? 9.013 9.294 -3.653 1.00 76.06 80 HIS A C 1
ATOM 647 O O . HIS A 1 80 ? 8.480 9.784 -4.656 1.00 76.06 80 HIS A O 1
ATOM 653 N N . PRO A 1 81 ? 9.892 8.271 -3.744 1.00 72.19 81 PRO A N 1
ATOM 654 C CA . PRO A 1 81 ? 10.217 7.662 -5.024 1.00 72.19 81 PRO A CA 1
ATOM 655 C C . PRO A 1 81 ? 8.987 6.964 -5.600 1.00 72.19 81 PRO A C 1
ATOM 657 O O . PRO A 1 81 ? 8.472 5.989 -5.046 1.00 72.19 81 PRO A O 1
ATOM 660 N N . ARG A 1 82 ? 8.515 7.464 -6.740 1.00 69.62 82 ARG A N 1
ATOM 661 C CA . ARG A 1 82 ? 7.447 6.836 -7.514 1.00 69.62 82 ARG A CA 1
ATOM 662 C C . ARG A 1 82 ? 8.030 6.349 -8.822 1.00 69.62 82 ARG A C 1
ATOM 664 O O . ARG A 1 82 ? 8.654 7.120 -9.548 1.00 69.62 82 ARG A O 1
ATOM 671 N N . LEU A 1 83 ? 7.813 5.074 -9.130 1.00 71.19 83 LEU A N 1
ATOM 672 C CA . LEU A 1 83 ? 8.066 4.603 -10.481 1.00 71.19 83 LEU A CA 1
ATOM 673 C C . LEU A 1 83 ? 7.025 5.237 -11.402 1.00 71.19 83 LEU A C 1
ATOM 675 O O . LEU A 1 83 ? 5.851 5.364 -11.040 1.00 71.19 83 LEU A O 1
ATOM 679 N N . VAL A 1 84 ? 7.462 5.636 -12.595 1.00 74.62 84 VAL A N 1
ATOM 680 C CA . VAL A 1 84 ? 6.553 6.110 -13.639 1.00 74.62 84 VAL A CA 1
ATOM 681 C C . VAL A 1 84 ? 5.520 5.014 -13.886 1.00 74.62 84 VAL A C 1
ATOM 683 O O . VAL A 1 84 ? 5.882 3.855 -14.109 1.00 74.62 84 VAL A O 1
ATOM 686 N N . ALA A 1 85 ? 4.237 5.378 -13.806 1.00 81.12 85 ALA A N 1
ATOM 687 C CA . ALA A 1 85 ? 3.158 4.448 -14.092 1.00 81.12 85 ALA A CA 1
ATOM 688 C C . ALA A 1 85 ? 3.366 3.885 -15.499 1.00 81.12 85 ALA A C 1
ATOM 690 O O . ALA A 1 85 ? 3.504 4.634 -16.465 1.00 81.12 85 ALA A O 1
ATOM 691 N N . SER A 1 86 ? 3.437 2.564 -15.603 1.00 82.38 86 SER A N 1
ATOM 692 C CA . SER A 1 86 ? 3.752 1.891 -16.855 1.00 82.38 86 SER A CA 1
ATOM 693 C C . SER A 1 86 ? 2.958 0.604 -16.963 1.00 82.38 86 SER A C 1
ATOM 695 O O . SER A 1 86 ? 2.609 -0.031 -15.965 1.00 82.38 86 SER A O 1
ATOM 697 N N . LEU A 1 87 ? 2.652 0.229 -18.199 1.00 83.50 87 LEU A N 1
ATOM 698 C CA . LEU A 1 87 ? 1.942 -0.998 -18.501 1.00 83.50 87 LEU A CA 1
ATOM 699 C C . LEU A 1 87 ? 2.823 -1.856 -19.404 1.00 83.50 87 LEU A C 1
ATOM 701 O O . LEU A 1 87 ? 2.846 -1.682 -20.618 1.00 83.50 87 LEU A O 1
ATOM 705 N N . SER A 1 88 ? 3.599 -2.746 -18.788 1.00 85.19 88 SER A N 1
ATOM 706 C CA . SER A 1 88 ? 4.335 -3.783 -19.510 1.00 85.19 88 SER A CA 1
ATOM 707 C C . SER A 1 88 ? 3.462 -5.033 -19.670 1.00 85.19 88 SER A C 1
ATOM 709 O O . SER A 1 88 ? 2.579 -5.258 -18.835 1.00 85.19 88 SER A O 1
ATOM 711 N N . PRO A 1 89 ? 3.730 -5.897 -20.669 1.00 87.06 89 PRO A N 1
ATOM 712 C CA . PRO A 1 89 ? 3.004 -7.160 -20.827 1.00 87.06 89 PRO A CA 1
ATOM 713 C C . PRO A 1 89 ? 3.020 -8.029 -19.560 1.00 87.06 89 PRO A C 1
ATOM 715 O O . PRO A 1 89 ? 2.018 -8.646 -19.217 1.00 87.06 89 PRO A O 1
ATOM 718 N N . CYS A 1 90 ? 4.134 -8.022 -18.817 1.00 81.94 90 CYS A N 1
ATOM 719 C CA . CYS A 1 90 ? 4.253 -8.729 -17.541 1.00 81.94 90 CYS A CA 1
ATOM 720 C C . CYS A 1 90 ? 3.269 -8.184 -16.492 1.00 81.94 90 CYS A C 1
ATOM 722 O O . CYS A 1 90 ? 2.510 -8.943 -15.895 1.00 81.94 90 CYS A O 1
ATOM 724 N N . ARG A 1 91 ? 3.226 -6.858 -16.306 1.00 82.44 91 ARG A N 1
ATOM 725 C CA . ARG A 1 91 ? 2.315 -6.220 -15.342 1.00 82.44 91 ARG A CA 1
ATOM 726 C C . ARG A 1 91 ? 0.853 -6.415 -15.717 1.00 82.44 91 ARG A C 1
ATOM 728 O O . ARG A 1 91 ? 0.020 -6.622 -14.841 1.00 82.44 91 ARG A O 1
ATOM 735 N N . GLU A 1 92 ? 0.547 -6.364 -17.008 1.00 87.44 92 GLU A N 1
ATOM 736 C CA . GLU A 1 92 ? -0.799 -6.628 -17.502 1.00 87.44 92 GLU A CA 1
ATOM 737 C C . GLU A 1 92 ? -1.236 -8.072 -17.222 1.00 87.44 92 GLU A C 1
ATOM 739 O O . GLU A 1 92 ? -2.350 -8.288 -16.746 1.00 87.44 92 GLU A O 1
ATOM 744 N N . GLU A 1 93 ? -0.365 -9.051 -17.467 1.00 88.38 93 GLU A N 1
ATOM 745 C CA . GLU A 1 93 ? -0.671 -10.463 -17.227 1.00 88.38 93 GLU A CA 1
ATOM 746 C C . GLU A 1 93 ? -0.846 -10.768 -15.735 1.00 88.38 93 GLU A C 1
ATOM 748 O O . GLU A 1 93 ? -1.820 -11.419 -15.353 1.00 88.38 93 GLU A O 1
ATOM 753 N N . VAL A 1 94 ? 0.028 -10.235 -14.875 1.00 81.62 94 VAL A N 1
ATOM 754 C CA . VAL A 1 94 ? -0.145 -10.328 -13.416 1.00 81.62 94 VAL A CA 1
ATOM 755 C C . VAL A 1 94 ? -1.489 -9.727 -13.005 1.00 81.62 94 VAL A C 1
ATOM 757 O O . VAL A 1 94 ? -2.262 -10.373 -12.298 1.00 81.62 94 VAL A O 1
ATOM 760 N N . PHE A 1 95 ? -1.821 -8.531 -13.503 1.00 86.38 95 PHE A N 1
ATOM 761 C CA . PHE A 1 95 ? -3.100 -7.887 -13.211 1.00 86.38 95 PHE A CA 1
ATOM 762 C C . PHE A 1 95 ? -4.288 -8.752 -13.663 1.00 86.38 95 PHE A C 1
ATOM 764 O O . PHE A 1 95 ? -5.232 -8.942 -12.895 1.00 86.38 95 PHE A O 1
ATOM 771 N N . ARG A 1 96 ? -4.246 -9.326 -14.873 1.00 89.25 96 ARG A N 1
ATOM 772 C CA . ARG A 1 96 ? -5.313 -10.217 -15.358 1.00 89.25 96 ARG A CA 1
ATOM 773 C C . ARG A 1 96 ? -5.476 -11.451 -14.489 1.00 89.25 96 ARG A C 1
ATOM 775 O O . ARG A 1 96 ? -6.611 -11.811 -14.191 1.00 89.25 96 ARG A O 1
ATOM 782 N N . ARG A 1 97 ? -4.379 -12.084 -14.070 1.00 84.75 97 ARG A N 1
ATOM 783 C CA . ARG A 1 97 ? -4.438 -13.277 -13.215 1.00 84.75 97 ARG A CA 1
ATOM 784 C C . ARG A 1 97 ? -5.020 -12.981 -11.840 1.00 84.75 97 ARG A C 1
ATOM 786 O O . ARG A 1 97 ? -5.779 -13.794 -11.329 1.00 84.75 97 ARG A O 1
ATOM 793 N N . VAL A 1 98 ? -4.698 -11.822 -11.271 1.00 78.62 98 VAL A N 1
ATOM 794 C CA . VAL A 1 98 ? -5.194 -11.421 -9.948 1.00 78.62 98 VAL A CA 1
ATOM 795 C C . VAL A 1 98 ? -6.657 -10.971 -10.004 1.00 78.62 98 VAL A C 1
ATOM 797 O O . VAL A 1 98 ? -7.442 -11.330 -9.133 1.00 78.62 98 VAL A O 1
ATOM 800 N N . PHE A 1 99 ? -7.046 -10.197 -11.022 1.00 85.25 99 PHE A N 1
ATOM 801 C CA . PHE A 1 99 ? -8.351 -9.521 -11.050 1.00 85.25 99 PHE A CA 1
ATOM 802 C C . PHE A 1 99 ? -9.353 -10.088 -12.065 1.00 85.25 99 PHE A C 1
ATOM 804 O O . PHE A 1 99 ? -10.466 -9.571 -12.165 1.00 85.25 99 PHE A O 1
ATOM 811 N N . GLY A 1 100 ? -8.977 -11.088 -12.866 1.00 88.94 100 GLY A N 1
ATOM 812 C CA . GLY A 1 100 ? -9.833 -11.672 -13.907 1.00 88.94 100 GLY A CA 1
ATOM 813 C C . GLY A 1 100 ? -10.191 -10.711 -15.050 1.00 88.94 100 GLY A C 1
ATOM 814 O O . GLY A 1 100 ? -11.094 -10.987 -15.836 1.00 88.94 100 GLY A O 1
ATOM 815 N N . ARG A 1 101 ? -9.520 -9.557 -15.143 1.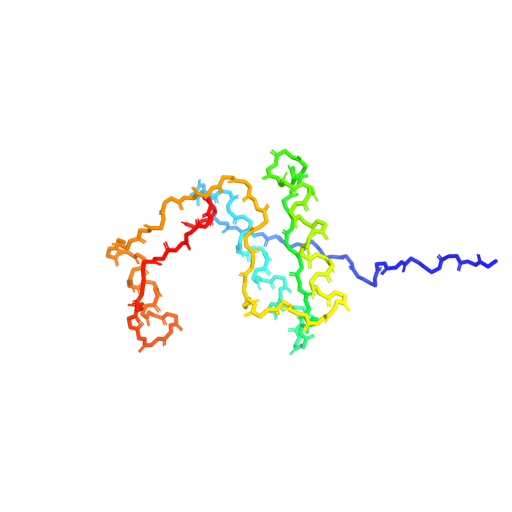00 91.56 101 ARG A N 1
ATOM 816 C CA . ARG A 1 101 ? -9.768 -8.517 -16.153 1.00 91.56 101 ARG A CA 1
ATOM 817 C C . ARG A 1 101 ? -8.501 -7.736 -16.461 1.00 91.56 101 ARG A C 1
ATOM 819 O O . ARG A 1 101 ? -7.587 -7.704 -15.649 1.00 91.56 101 ARG A O 1
ATOM 826 N N . GLY A 1 102 ? -8.473 -7.040 -17.595 1.00 91.88 102 GLY A N 1
ATOM 827 C CA . GLY A 1 102 ? -7.390 -6.110 -17.916 1.00 91.88 102 GLY A CA 1
ATOM 828 C C . GLY A 1 102 ? -7.405 -4.835 -17.051 1.00 91.88 102 GLY A C 1
ATOM 829 O O . GLY A 1 102 ? -8.466 -4.429 -16.541 1.00 91.88 102 GLY A O 1
ATOM 830 N N . PRO A 1 103 ? -6.247 -4.177 -16.883 1.00 89.31 103 PRO A N 1
ATOM 831 C CA . PRO A 1 103 ? -6.174 -2.861 -16.266 1.00 89.31 103 PRO A CA 1
ATOM 832 C C . PRO A 1 103 ? -6.811 -1.806 -17.184 1.00 89.31 103 PRO A C 1
ATOM 834 O O . PRO A 1 103 ? -6.669 -1.851 -18.400 1.00 89.31 103 PRO A O 1
ATOM 837 N N . ARG A 1 104 ? -7.539 -0.846 -16.598 1.00 90.19 104 ARG A N 1
ATOM 838 C CA . ARG A 1 104 ? -8.199 0.253 -17.340 1.00 90.19 104 ARG A CA 1
ATOM 839 C C . ARG A 1 104 ? -7.315 1.494 -17.505 1.00 90.19 104 ARG A C 1
ATOM 841 O O . ARG A 1 104 ? -7.684 2.418 -18.214 1.00 90.19 104 ARG A O 1
ATOM 848 N N . GLN A 1 105 ? -6.186 1.526 -16.806 1.00 87.19 105 GLN A N 1
ATOM 849 C CA . GLN A 1 105 ? -5.250 2.644 -16.751 1.00 87.19 105 GLN A CA 1
ATOM 850 C C . GLN A 1 105 ? -3.832 2.111 -16.546 1.00 87.19 105 GLN A C 1
ATOM 852 O O . GLN A 1 105 ? -3.653 0.939 -16.204 1.00 87.19 105 GLN A O 1
ATOM 857 N N . MET A 1 106 ? -2.831 2.974 -16.732 1.00 84.81 106 MET A N 1
ATOM 858 C CA . MET A 1 106 ? -1.444 2.626 -16.424 1.00 84.81 106 MET A CA 1
ATOM 859 C C . MET A 1 106 ? -1.304 2.204 -14.961 1.00 84.81 106 MET A C 1
ATOM 861 O O . MET A 1 106 ? -1.932 2.777 -14.068 1.00 84.81 106 MET A O 1
ATOM 865 N N . LEU A 1 107 ? -0.468 1.195 -14.722 1.00 79.94 107 LEU A N 1
ATOM 866 C CA . LEU A 1 107 ? -0.241 0.671 -13.386 1.00 79.94 107 LEU A CA 1
ATOM 867 C C . LEU A 1 107 ? 0.894 1.454 -12.731 1.00 79.94 107 LEU A C 1
ATOM 869 O O . LEU A 1 107 ? 2.051 1.389 -13.149 1.00 79.94 107 LEU A O 1
ATOM 873 N N . GLY A 1 108 ? 0.536 2.225 -11.706 1.00 72.56 108 GLY A N 1
ATOM 874 C CA . GLY A 1 108 ? 1.502 2.762 -10.763 1.00 72.56 108 GLY A CA 1
ATOM 875 C C . GLY A 1 108 ? 2.068 1.614 -9.941 1.00 72.56 108 GLY A C 1
ATOM 876 O O . GLY A 1 108 ? 1.319 0.836 -9.357 1.00 72.56 108 GLY A O 1
ATOM 877 N N . SER A 1 109 ? 3.387 1.499 -9.919 1.00 65.88 109 SER A N 1
ATOM 878 C CA . SER A 1 109 ? 4.089 0.562 -9.052 1.00 65.88 109 SER A CA 1
ATOM 879 C C . SER A 1 109 ? 4.899 1.346 -8.041 1.00 65.88 109 SER A C 1
ATOM 881 O O . SER A 1 109 ? 5.463 2.399 -8.344 1.00 65.88 109 SER A O 1
ATOM 883 N N . TYR A 1 110 ? 5.012 0.792 -6.852 1.00 64.00 110 TYR A N 1
ATOM 884 C CA . TYR A 1 110 ? 6.056 1.186 -5.930 1.00 64.00 110 TYR A CA 1
ATOM 885 C C . TYR A 1 110 ? 7.343 0.399 -6.254 1.00 64.00 110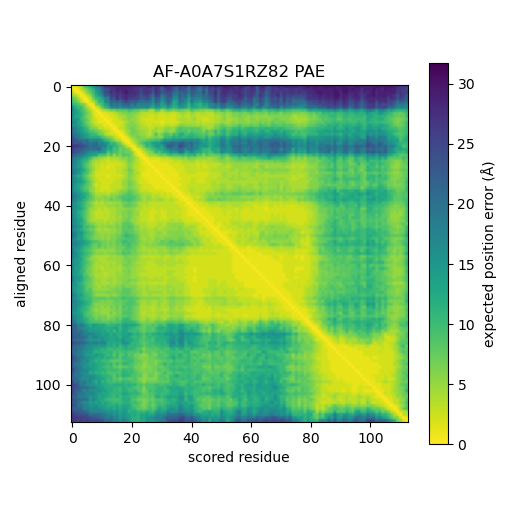 TYR A C 1
ATOM 887 O O . TYR A 1 110 ? 7.275 -0.621 -6.933 1.00 64.00 110 TYR A O 1
ATOM 895 N N . CYS A 1 111 ? 8.509 0.906 -5.833 1.00 55.34 111 CYS A N 1
ATOM 896 C CA . CYS A 1 111 ? 9.846 0.356 -6.119 1.00 55.34 111 CYS A CA 1
ATOM 897 C C . CYS A 1 111 ? 9.961 -1.161 -5.857 1.00 55.34 111 CYS A C 1
ATOM 899 O O . CYS A 1 111 ? 10.719 -1.850 -6.542 1.00 55.34 111 CYS A O 1
ATOM 901 N N . CYS A 1 112 ? 9.137 -1.675 -4.943 1.00 51.25 112 CYS A N 1
ATOM 902 C CA . CYS A 1 112 ? 9.085 -3.078 -4.550 1.00 51.25 112 CYS A CA 1
ATOM 903 C C . CYS A 1 112 ? 8.101 -3.958 -5.355 1.00 51.25 112 CYS A C 1
ATOM 905 O O . CYS A 1 112 ? 7.643 -4.976 -4.846 1.00 51.25 112 CYS A O 1
ATOM 907 N N . ALA A 1 113 ? 7.721 -3.558 -6.580 1.00 42.94 113 ALA A N 1
ATOM 908 C CA . ALA A 1 113 ? 6.922 -4.374 -7.511 1.00 42.94 113 ALA A CA 1
ATOM 909 C C . ALA A 1 113 ? 7.405 -4.258 -8.972 1.00 42.94 113 ALA A C 1
ATOM 911 O O . ALA A 1 113 ? 7.227 -3.200 -9.631 1.00 42.94 113 ALA A O 1
#

Solvent-accessible surface area (backbone atoms only — not comparable to full-atom values): 7587 Å² total; per-residue (Å²): 133,84,79,73,72,87,70,87,76,87,83,87,69,91,71,87,65,68,94,71,59,94,39,64,56,62,38,54,52,48,51,43,70,78,73,38,98,73,71,65,100,72,82,88,87,75,60,100,62,37,84,81,42,42,43,67,70,56,51,53,49,52,53,51,28,55,77,67,72,64,65,87,64,98,74,82,86,62,50,64,76,66,48,77,57,49,76,47,74,67,58,43,50,54,42,25,73,75,67,79,40,77,73,92,61,67,44,70,38,54,88,64,104

Organism: Alexandrium catenella (NCBI:txid2925)

Secondary structure (DSSP, 8-state):
-----S-S----------SS---THHHHHHHHHHH-SS--SS-----TTHHHHB-HHHHHHHHHHHHTT----S----BS--PPPB--HHHHHHHHHHHSS--SS-B---TT-